Protein AF-A0A381VMN0-F1 (afdb_monomer_lite)

Organism: NCBI:txid408172

Structure (mmCIF, N/CA/C/O backbone):
data_AF-A0A381VMN0-F1
#
_entry.id   AF-A0A381VMN0-F1
#
loop_
_atom_site.group_PDB
_atom_site.id
_atom_site.type_symbol
_atom_site.label_atom_id
_atom_site.label_alt_id
_atom_site.label_comp_id
_atom_site.label_asym_id
_atom_site.label_entity_id
_atom_site.label_seq_id
_atom_site.pdbx_PDB_ins_code
_atom_site.Cartn_x
_atom_site.Cartn_y
_atom_site.Cartn_z
_atom_site.occupancy
_atom_site.B_iso_or_equiv
_atom_site.auth_seq_id
_atom_site.auth_comp_id
_atom_site.auth_asym_id
_atom_site.auth_atom_id
_atom_site.pdbx_PDB_model_num
ATOM 1 N N . MET A 1 1 ? 3.436 0.504 -13.970 1.00 59.72 1 MET A N 1
ATOM 2 C CA . MET A 1 1 ? 4.601 -0.407 -13.885 1.00 59.72 1 MET A CA 1
ATOM 3 C C . MET A 1 1 ? 4.673 -1.469 -14.997 1.00 59.72 1 MET A C 1
ATOM 5 O O . MET A 1 1 ? 5.763 -1.955 -15.253 1.00 59.72 1 MET A O 1
ATOM 9 N N . ILE A 1 2 ? 3.594 -1.807 -15.726 1.00 64.00 2 ILE A N 1
ATOM 10 C CA . ILE A 1 2 ? 3.586 -2.902 -16.734 1.00 64.00 2 ILE A CA 1
ATOM 11 C C . ILE A 1 2 ? 4.663 -2.756 -17.832 1.00 64.00 2 ILE A C 1
ATOM 13 O O . ILE A 1 2 ? 5.233 -3.753 -18.280 1.00 64.00 2 ILE A O 1
ATOM 17 N N . ASP A 1 3 ? 4.998 -1.528 -18.230 1.00 72.75 3 ASP A N 1
ATOM 18 C CA . ASP A 1 3 ? 6.002 -1.279 -19.271 1.00 72.75 3 ASP A CA 1
ATOM 19 C C . ASP A 1 3 ? 7.453 -1.296 -18.768 1.00 72.75 3 ASP A C 1
ATOM 21 O O . ASP A 1 3 ? 8.370 -1.319 -19.588 1.00 72.75 3 ASP A O 1
ATOM 25 N N . ALA A 1 4 ? 7.691 -1.398 -17.452 1.00 74.56 4 ALA A N 1
ATOM 26 C CA . ALA A 1 4 ? 9.040 -1.413 -16.881 1.00 74.56 4 ALA A CA 1
ATOM 27 C C . ALA A 1 4 ? 9.898 -2.512 -17.510 1.00 74.56 4 ALA A C 1
ATOM 29 O O . ALA A 1 4 ? 10.969 -2.236 -18.039 1.00 74.56 4 ALA A O 1
ATOM 30 N N . ARG A 1 5 ? 9.383 -3.748 -17.588 1.00 75.19 5 ARG A N 1
ATOM 31 C CA . ARG A 1 5 ? 10.091 -4.870 -18.234 1.00 75.19 5 ARG A CA 1
ATOM 32 C C . ARG A 1 5 ? 10.349 -4.662 -19.726 1.00 75.19 5 ARG A C 1
ATOM 34 O O . ARG A 1 5 ? 11.259 -5.287 -20.266 1.00 75.19 5 ARG A O 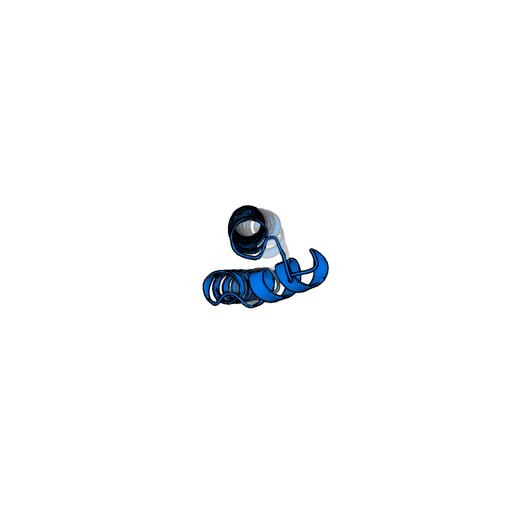1
ATOM 41 N N . ARG A 1 6 ? 9.533 -3.856 -20.412 1.00 78.12 6 ARG A N 1
ATOM 42 C CA . ARG A 1 6 ? 9.723 -3.557 -21.838 1.00 78.12 6 ARG A CA 1
ATOM 43 C C . ARG A 1 6 ? 10.827 -2.528 -22.032 1.00 78.12 6 ARG A C 1
ATOM 45 O O . ARG A 1 6 ? 11.636 -2.707 -22.934 1.00 78.12 6 ARG A O 1
ATOM 52 N N . GLU A 1 7 ? 10.881 -1.519 -21.171 1.00 75.81 7 GLU A N 1
ATOM 53 C CA . GLU A 1 7 ? 11.868 -0.437 -21.223 1.00 75.81 7 GLU A CA 1
ATOM 54 C C . GLU A 1 7 ? 13.287 -0.909 -20.893 1.00 75.81 7 GLU A C 1
ATOM 56 O O . GLU A 1 7 ? 14.226 -0.490 -21.558 1.00 75.81 7 GLU A O 1
ATOM 61 N N . VAL A 1 8 ? 13.461 -1.842 -19.945 1.00 76.56 8 VAL A N 1
ATOM 62 C CA . VAL A 1 8 ? 14.803 -2.387 -19.629 1.00 76.56 8 VAL A CA 1
ATOM 63 C C . VAL A 1 8 ? 15.264 -3.477 -20.603 1.00 76.56 8 VAL A C 1
ATOM 65 O O . VAL A 1 8 ? 16.377 -3.994 -20.484 1.00 76.56 8 VAL A O 1
ATOM 68 N N . LYS A 1 9 ? 14.424 -3.886 -21.563 1.00 81.00 9 LYS A N 1
ATOM 69 C CA . LYS A 1 9 ? 14.768 -4.978 -22.476 1.00 81.00 9 LYS A CA 1
ATOM 70 C C . LYS A 1 9 ? 15.774 -4.501 -23.524 1.00 81.00 9 LYS A C 1
ATOM 72 O O . LYS A 1 9 ? 15.407 -3.882 -24.517 1.00 81.00 9 LYS A O 1
ATOM 77 N N . ILE A 1 10 ? 17.030 -4.893 -23.349 1.00 80.25 10 ILE A N 1
ATOM 78 C CA . ILE A 1 10 ? 18.113 -4.596 -24.291 1.00 80.25 10 ILE A CA 1
ATOM 79 C C . ILE A 1 10 ? 17.900 -5.377 -25.598 1.00 80.25 10 ILE A C 1
ATOM 81 O O . ILE A 1 10 ? 17.762 -6.603 -25.598 1.00 80.25 10 ILE A O 1
ATOM 85 N N . LYS A 1 11 ? 17.877 -4.664 -26.729 1.00 81.62 11 LYS A N 1
ATOM 86 C CA . LYS A 1 11 ? 17.882 -5.236 -28.085 1.00 81.62 11 LYS A CA 1
ATOM 87 C C . LYS A 1 11 ? 18.805 -4.419 -28.990 1.00 81.62 11 LYS A C 1
ATOM 89 O O . LYS A 1 11 ? 18.826 -3.194 -28.908 1.00 81.62 11 LYS A O 1
ATOM 94 N N . GLY A 1 12 ? 19.517 -5.080 -29.902 1.00 84.50 12 GLY A N 1
ATOM 95 C CA . GLY A 1 12 ? 20.408 -4.402 -30.850 1.00 84.50 12 GLY A CA 1
ATOM 96 C C . GLY A 1 12 ? 21.727 -3.955 -30.210 1.00 84.50 12 GLY A C 1
ATOM 97 O O . GLY A 1 12 ? 22.352 -4.732 -29.495 1.00 84.50 12 GLY A O 1
ATOM 98 N N . ASN A 1 13 ? 22.172 -2.724 -30.494 1.00 84.94 13 ASN A N 1
ATOM 99 C CA . ASN A 1 13 ? 23.482 -2.221 -30.062 1.00 84.94 13 ASN A CA 1
ATOM 100 C C . ASN A 1 13 ? 23.549 -2.043 -28.533 1.00 84.94 13 ASN A C 1
ATOM 102 O O . ASN A 1 13 ? 22.837 -1.221 -27.956 1.00 84.94 13 ASN A O 1
ATOM 106 N N . ILE A 1 14 ? 24.433 -2.801 -27.891 1.00 85.75 14 ILE A N 1
ATOM 107 C CA . ILE A 1 14 ? 24.581 -2.851 -26.434 1.00 85.75 14 ILE A CA 1
ATOM 108 C C . ILE A 1 14 ? 25.076 -1.513 -25.870 1.00 85.75 14 ILE A C 1
ATOM 110 O O . ILE A 1 14 ? 24.505 -1.031 -24.901 1.00 85.75 14 ILE A O 1
ATOM 114 N N . GLU A 1 15 ? 26.065 -0.870 -26.489 1.00 88.06 15 GLU A N 1
ATOM 115 C CA . GLU A 1 15 ? 26.678 0.376 -25.996 1.00 88.06 15 GLU A CA 1
ATOM 116 C C . GLU A 1 15 ? 25.669 1.529 -25.930 1.00 88.06 15 GLU A C 1
ATOM 118 O O . GLU A 1 15 ? 25.619 2.281 -24.951 1.00 88.06 15 GLU A O 1
ATOM 123 N N . LYS A 1 16 ? 24.804 1.623 -26.947 1.00 84.50 16 LYS A N 1
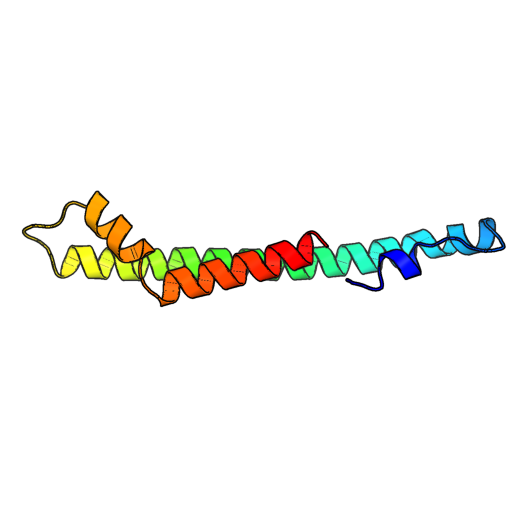ATOM 124 C CA . LYS A 1 16 ? 23.734 2.626 -26.993 1.00 84.50 16 LYS A CA 1
ATOM 125 C C . LYS A 1 16 ? 22.641 2.363 -25.953 1.00 84.50 16 LYS A C 1
ATOM 127 O O . LYS A 1 16 ? 22.093 3.300 -25.386 1.00 84.50 16 LYS A O 1
ATOM 132 N N . ASN A 1 17 ? 22.314 1.098 -25.695 1.00 84.56 17 ASN A N 1
ATOM 133 C CA . ASN A 1 17 ? 21.350 0.750 -24.649 1.00 84.56 17 ASN A CA 1
ATOM 134 C C . ASN A 1 17 ? 21.934 1.010 -23.250 1.00 84.56 17 ASN A C 1
ATOM 136 O O . ASN A 1 17 ? 21.249 1.560 -22.392 1.00 84.56 17 ASN A O 1
ATOM 140 N N . SER A 1 18 ? 23.213 0.689 -23.032 1.00 85.69 18 SER A N 1
ATOM 141 C CA . SER A 1 18 ? 23.899 0.897 -21.752 1.00 85.69 18 SER A CA 1
ATOM 142 C C . SER A 1 18 ? 23.949 2.366 -21.335 1.00 85.69 18 SER A C 1
ATOM 144 O O . SER A 1 18 ? 23.845 2.666 -20.151 1.00 85.69 18 SER A O 1
ATOM 146 N N . THR A 1 19 ? 24.046 3.291 -22.293 1.00 88.12 19 THR A N 1
ATOM 147 C CA . THR A 1 19 ? 24.010 4.737 -22.018 1.00 88.12 19 THR A CA 1
ATOM 148 C C . THR A 1 19 ? 22.631 5.238 -21.582 1.00 88.12 19 THR A C 1
ATOM 150 O O . THR A 1 19 ? 22.549 6.269 -20.923 1.00 88.12 19 THR A O 1
ATOM 153 N N . GLN A 1 20 ? 21.553 4.517 -21.903 1.00 86.88 20 GLN A N 1
ATOM 154 C CA . GLN A 1 20 ? 20.183 4.885 -21.525 1.00 86.88 20 GLN A CA 1
ATOM 155 C C . GLN A 1 20 ? 19.739 4.280 -20.186 1.00 86.88 20 GLN A C 1
ATOM 157 O O . GLN A 1 20 ? 18.813 4.798 -19.562 1.00 86.88 20 GLN A O 1
ATOM 162 N N . LEU A 1 21 ? 20.403 3.217 -19.713 1.00 86.50 21 LEU A N 1
ATOM 163 C CA . LEU A 1 21 ? 20.071 2.551 -18.448 1.00 86.50 21 LEU A CA 1
ATOM 164 C C . LEU A 1 21 ? 20.002 3.501 -17.238 1.00 86.50 21 LEU A C 1
ATOM 166 O O . LEU A 1 21 ? 19.031 3.381 -16.492 1.00 86.50 21 LEU A O 1
ATOM 170 N N . PRO A 1 22 ? 20.933 4.458 -17.033 1.00 90.88 22 PRO A N 1
ATOM 171 C CA . PRO A 1 22 ? 20.853 5.378 -15.897 1.00 90.88 22 PRO A CA 1
ATOM 172 C C . PRO A 1 22 ? 19.551 6.188 -15.867 1.00 90.88 22 PRO A C 1
ATOM 174 O O . PRO A 1 22 ? 18.912 6.272 -14.824 1.00 90.88 22 PRO A O 1
ATOM 177 N N . ALA A 1 23 ? 19.097 6.691 -17.020 1.00 89.12 23 ALA A N 1
ATOM 178 C CA . ALA A 1 23 ? 17.859 7.464 -17.115 1.00 89.12 23 ALA A CA 1
ATOM 179 C C . ALA A 1 23 ? 16.618 6.618 -16.775 1.00 89.12 23 ALA A C 1
ATOM 181 O O . ALA A 1 23 ? 15.713 7.078 -16.079 1.00 89.12 23 ALA A O 1
ATOM 182 N N . TYR A 1 24 ? 16.582 5.356 -17.221 1.00 88.44 24 TYR A N 1
ATOM 183 C CA . TYR A 1 24 ? 15.506 4.433 -16.849 1.00 88.44 24 TYR A CA 1
ATOM 184 C C . TYR A 1 24 ? 15.526 4.097 -15.354 1.00 88.44 24 TYR A C 1
ATOM 186 O O . TYR A 1 24 ? 14.464 3.998 -14.740 1.00 88.44 24 TYR A O 1
ATOM 194 N N . VAL A 1 25 ? 16.712 3.942 -14.759 1.00 90.06 25 VAL A N 1
ATOM 195 C CA . VAL A 1 25 ? 16.860 3.702 -13.317 1.00 90.06 25 VAL A CA 1
ATOM 196 C C . VAL A 1 25 ? 16.362 4.902 -12.515 1.00 90.06 25 VAL A C 1
ATOM 198 O O . VAL A 1 25 ? 15.571 4.705 -11.598 1.00 90.06 25 VAL A O 1
ATOM 201 N N . GLU A 1 26 ? 16.747 6.127 -12.878 1.00 92.25 26 GLU A N 1
ATOM 202 C CA . GLU A 1 26 ? 16.272 7.350 -12.215 1.00 92.25 26 GLU A CA 1
ATOM 203 C C . GLU A 1 26 ? 14.747 7.480 -12.281 1.00 92.25 26 GLU A C 1
ATOM 205 O O . GLU A 1 26 ? 14.098 7.702 -11.256 1.00 92.25 26 GLU A O 1
ATOM 210 N N . LEU A 1 27 ? 14.155 7.258 -13.459 1.00 90.25 27 LEU A N 1
ATOM 211 C CA . LEU A 1 27 ? 12.703 7.297 -13.640 1.00 90.25 27 LEU A CA 1
ATOM 212 C C . LEU A 1 27 ? 11.987 6.268 -12.753 1.00 90.25 27 LEU A C 1
ATOM 214 O O . LEU A 1 27 ? 10.991 6.587 -12.101 1.00 90.25 27 LEU A O 1
ATOM 218 N N . ARG A 1 28 ? 12.479 5.023 -12.724 1.00 89.50 28 ARG A N 1
ATOM 219 C CA . ARG A 1 28 ? 11.866 3.945 -11.933 1.00 89.50 28 ARG A CA 1
ATOM 220 C C . ARG A 1 28 ? 12.073 4.142 -10.439 1.00 89.50 28 ARG A C 1
ATOM 222 O O . ARG A 1 28 ? 11.162 3.853 -9.668 1.00 89.50 28 ARG A O 1
ATOM 229 N N . PHE A 1 29 ? 13.221 4.677 -10.039 1.00 91.69 29 PHE A N 1
ATOM 230 C CA . PHE A 1 29 ? 13.477 5.053 -8.657 1.00 91.69 29 PHE A CA 1
ATOM 231 C C . PHE A 1 29 ? 12.517 6.157 -8.200 1.00 91.69 29 PHE A C 1
ATOM 233 O O . PHE A 1 29 ? 11.895 6.008 -7.154 1.00 91.69 29 PHE A O 1
ATOM 240 N N . GLY A 1 30 ? 12.305 7.200 -9.010 1.00 93.75 30 GLY A N 1
ATOM 241 C CA . GLY A 1 30 ? 11.330 8.254 -8.710 1.00 93.75 30 GLY A CA 1
ATOM 242 C C . GLY A 1 30 ? 9.912 7.709 -8.518 1.00 93.75 30 GLY A C 1
ATOM 243 O O . GLY A 1 30 ? 9.277 7.977 -7.502 1.00 93.75 30 GLY A O 1
ATOM 244 N N . GLN A 1 31 ? 9.450 6.850 -9.430 1.00 91.94 31 GLN A N 1
ATOM 245 C CA . GLN A 1 31 ? 8.134 6.206 -9.315 1.00 91.94 31 GLN A CA 1
ATOM 246 C C . GLN A 1 31 ? 8.006 5.324 -8.067 1.00 91.94 31 GLN A C 1
ATOM 248 O O . GLN A 1 31 ? 6.947 5.288 -7.441 1.00 91.94 31 GLN A O 1
ATOM 253 N N . LEU A 1 32 ? 9.070 4.605 -7.698 1.00 93.62 32 LEU A N 1
ATOM 254 C CA . LEU A 1 32 ? 9.090 3.818 -6.468 1.00 93.62 32 LEU A CA 1
ATOM 255 C C . LEU A 1 32 ? 8.953 4.726 -5.239 1.00 93.62 32 LEU A C 1
ATOM 257 O O . LEU A 1 32 ? 8.117 4.448 -4.383 1.00 93.62 32 LEU A O 1
ATOM 261 N N . GLN A 1 33 ? 9.710 5.825 -5.188 1.00 95.81 33 GLN A N 1
ATOM 262 C CA . GLN A 1 33 ? 9.642 6.795 -4.092 1.00 95.81 33 GLN A CA 1
ATOM 263 C C . GLN A 1 33 ? 8.246 7.423 -3.962 1.00 95.81 33 GLN A C 1
ATOM 265 O O . GLN A 1 33 ? 7.729 7.561 -2.854 1.00 95.81 33 GLN A O 1
ATOM 270 N N . GLU A 1 34 ? 7.593 7.750 -5.078 1.00 95.19 34 GLU A N 1
ATOM 271 C CA . GLU A 1 34 ? 6.217 8.262 -5.073 1.00 95.19 34 GLU A CA 1
ATOM 272 C C . GLU A 1 34 ? 5.228 7.250 -4.473 1.00 95.19 34 GLU A C 1
ATOM 274 O O . GLU A 1 34 ? 4.408 7.606 -3.623 1.00 95.19 34 GLU A O 1
ATOM 279 N N . ILE A 1 35 ? 5.321 5.974 -4.864 1.00 95.00 35 ILE A N 1
ATOM 280 C CA . ILE A 1 35 ? 4.456 4.915 -4.324 1.00 95.00 35 ILE A CA 1
ATOM 281 C C . ILE A 1 35 ? 4.732 4.686 -2.831 1.00 95.00 35 ILE A C 1
ATOM 283 O O . ILE A 1 35 ? 3.794 4.496 -2.055 1.00 95.00 35 ILE A O 1
ATOM 287 N N . GLU A 1 36 ? 5.996 4.727 -2.407 1.00 95.31 36 GLU A N 1
ATOM 288 C CA . GLU A 1 36 ? 6.373 4.616 -0.995 1.00 95.31 36 GLU A CA 1
ATOM 289 C C . GLU A 1 36 ? 5.807 5.770 -0.160 1.00 95.31 36 GLU A C 1
ATOM 291 O O . GLU A 1 36 ? 5.256 5.531 0.917 1.00 95.31 36 GLU A O 1
ATOM 296 N N . ALA A 1 37 ? 5.841 6.999 -0.679 1.00 97.06 37 ALA A N 1
ATOM 297 C CA . ALA A 1 37 ? 5.234 8.152 -0.021 1.00 97.06 37 ALA A CA 1
ATOM 298 C C . ALA A 1 37 ? 3.712 7.988 0.144 1.00 97.06 37 ALA A C 1
ATOM 300 O O . ALA A 1 37 ? 3.161 8.284 1.209 1.00 97.06 37 ALA A O 1
ATOM 301 N N . ILE A 1 38 ? 3.027 7.463 -0.880 1.00 96.19 38 ILE A N 1
ATOM 302 C CA . ILE A 1 38 ? 1.588 7.164 -0.813 1.00 96.19 38 ILE A CA 1
ATOM 303 C C . ILE A 1 38 ? 1.305 6.083 0.237 1.00 96.19 38 ILE A C 1
ATOM 305 O O . ILE A 1 38 ? 0.391 6.242 1.050 1.00 96.19 38 ILE A O 1
ATOM 309 N N . LEU A 1 39 ? 2.086 4.999 0.258 1.00 96.50 39 LEU A N 1
ATOM 310 C CA . LEU A 1 39 ? 1.938 3.930 1.250 1.00 96.50 39 LEU A CA 1
ATOM 311 C C . LEU A 1 39 ? 2.124 4.445 2.676 1.00 96.50 39 LEU A C 1
ATOM 313 O O . LEU A 1 39 ? 1.332 4.099 3.554 1.00 96.50 39 LEU A O 1
ATOM 317 N N . GLU A 1 40 ? 3.127 5.288 2.922 1.00 96.94 40 GLU A N 1
ATOM 318 C CA . GLU A 1 40 ? 3.339 5.856 4.254 1.00 96.94 40 GLU A CA 1
ATOM 319 C C . GLU A 1 40 ? 2.170 6.756 4.666 1.00 96.94 40 GLU A C 1
ATOM 321 O O . GLU A 1 40 ? 1.661 6.642 5.784 1.00 96.94 40 GLU A O 1
ATOM 326 N N . HIS A 1 41 ? 1.659 7.586 3.753 1.00 97.19 41 HIS A N 1
ATOM 327 C CA . HIS A 1 41 ? 0.477 8.405 4.014 1.00 97.19 41 HIS A CA 1
ATOM 328 C C . HIS A 1 41 ? -0.754 7.555 4.384 1.00 97.19 41 HIS A C 1
ATOM 330 O O . HIS A 1 41 ? -1.475 7.866 5.342 1.00 97.19 41 HIS A O 1
ATOM 336 N N . LEU A 1 42 ? -0.987 6.448 3.672 1.00 96.38 42 LEU A N 1
ATOM 337 C CA . LEU A 1 42 ? -2.071 5.518 3.993 1.00 96.38 42 LEU A CA 1
ATOM 338 C C . LEU A 1 42 ? -1.861 4.838 5.354 1.00 96.38 42 LEU A C 1
ATOM 340 O O . LEU A 1 42 ? -2.804 4.762 6.139 1.00 96.38 42 LEU A O 1
ATOM 344 N N . ASN A 1 43 ? -0.635 4.430 5.691 1.00 96.31 43 ASN A N 1
ATOM 345 C CA . ASN A 1 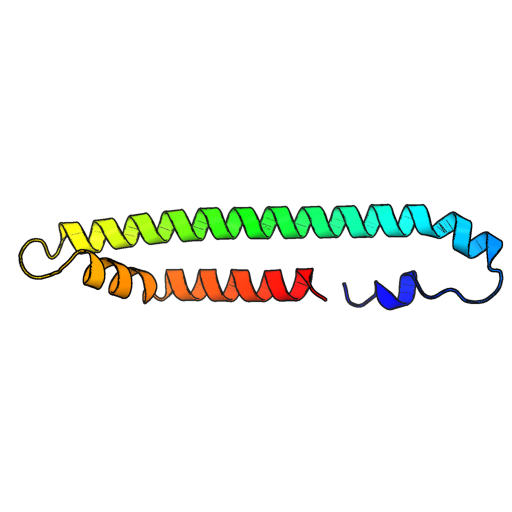43 ? -0.315 3.852 7.001 1.00 96.31 43 ASN A CA 1
ATOM 346 C C . ASN A 1 43 ? -0.513 4.852 8.152 1.00 96.31 43 ASN A C 1
ATOM 348 O O . ASN A 1 43 ? -1.031 4.498 9.215 1.00 96.31 43 ASN A O 1
ATOM 352 N N . ILE A 1 44 ? -0.139 6.120 7.963 1.00 97.38 44 ILE A N 1
ATOM 353 C CA . ILE A 1 44 ? -0.440 7.198 8.918 1.00 97.38 44 ILE A CA 1
ATOM 354 C C . ILE A 1 44 ? -1.959 7.340 9.095 1.00 97.38 44 ILE A C 1
ATOM 356 O O . ILE A 1 44 ? -2.446 7.413 10.227 1.00 97.38 44 ILE A O 1
ATOM 360 N N . THR A 1 45 ? -2.711 7.324 7.994 1.00 95.50 45 THR A N 1
ATOM 361 C CA . THR A 1 45 ? -4.177 7.442 8.001 1.00 95.50 45 THR A CA 1
ATOM 362 C C . THR A 1 45 ? -4.834 6.272 8.733 1.00 95.50 45 THR A C 1
ATOM 364 O O . THR A 1 45 ? -5.697 6.489 9.586 1.00 95.50 45 THR A O 1
ATOM 367 N N . LEU A 1 46 ? -4.371 5.046 8.477 1.00 95.69 46 LEU A N 1
ATOM 368 C CA . LEU A 1 46 ? -4.818 3.830 9.152 1.00 95.69 46 LEU A CA 1
ATOM 369 C C . LEU A 1 46 ? -4.585 3.919 10.667 1.00 95.69 46 LEU A C 1
ATOM 371 O O . LEU A 1 46 ? -5.518 3.738 11.449 1.00 95.69 46 LEU A O 1
ATOM 375 N N . ARG A 1 47 ? -3.365 4.285 11.093 1.00 95.12 47 ARG A N 1
ATOM 376 C CA . ARG A 1 47 ? -3.026 4.470 12.518 1.00 95.12 47 ARG A CA 1
ATOM 377 C C . ARG A 1 47 ? -3.921 5.518 13.185 1.00 95.12 47 ARG A C 1
ATOM 379 O O . ARG A 1 47 ? -4.383 5.304 14.308 1.00 95.12 47 ARG A O 1
ATOM 386 N N . LYS A 1 48 ? -4.200 6.628 12.492 1.00 95.25 48 LYS A N 1
ATOM 387 C CA . LYS A 1 48 ? -5.084 7.695 12.982 1.00 95.25 48 LYS A CA 1
ATOM 388 C C . LYS A 1 48 ? -6.518 7.197 13.173 1.00 95.25 48 LYS A C 1
ATOM 390 O O . LYS A 1 48 ? -7.069 7.394 14.256 1.00 95.25 48 LYS A O 1
ATOM 395 N N . LYS A 1 49 ? -7.104 6.533 12.170 1.00 94.50 49 LYS A N 1
ATOM 396 C CA . LYS A 1 49 ? -8.466 5.981 12.263 1.00 94.50 49 LYS A CA 1
ATOM 397 C C . LYS A 1 49 ? -8.571 4.930 13.363 1.00 94.50 49 LYS A C 1
ATOM 399 O O . LYS A 1 49 ? -9.466 5.019 14.197 1.00 94.50 49 LYS A O 1
ATOM 404 N N . ARG A 1 50 ? -7.605 4.012 13.453 1.00 93.44 50 ARG A N 1
ATOM 405 C CA . ARG A 1 50 ? -7.576 2.995 14.514 1.00 93.44 50 ARG A CA 1
ATOM 406 C C . ARG A 1 50 ? -7.594 3.608 15.912 1.00 93.44 50 ARG A C 1
ATOM 408 O O . ARG A 1 50 ? -8.354 3.168 16.765 1.00 93.44 50 ARG A O 1
ATOM 415 N N . SER A 1 51 ? -6.823 4.675 16.137 1.00 92.44 51 SER A N 1
ATOM 416 C CA . SER A 1 51 ? -6.846 5.396 17.416 1.00 92.44 51 SER A CA 1
ATOM 417 C C . SER A 1 51 ? -8.198 6.065 17.703 1.00 92.44 51 SER A C 1
ATOM 419 O O . SER A 1 51 ? -8.635 6.068 18.853 1.00 92.44 51 SER A O 1
ATOM 421 N N . GLN A 1 52 ? -8.872 6.607 16.682 1.00 92.69 52 GLN A N 1
ATOM 422 C CA . GLN A 1 52 ? -10.201 7.214 16.827 1.00 92.69 52 GLN A CA 1
ATOM 423 C C . GLN A 1 52 ? -11.259 6.176 17.217 1.00 92.69 52 GLN A C 1
ATOM 425 O O . GLN A 1 52 ? -11.989 6.391 18.185 1.00 92.69 52 GLN A O 1
ATOM 430 N N . TYR A 1 53 ? -11.305 5.038 16.521 1.00 91.88 53 TYR A N 1
ATOM 431 C CA . TYR A 1 53 ? -12.238 3.957 16.839 1.00 91.88 53 TYR A CA 1
ATOM 432 C C . TYR A 1 53 ? -11.949 3.332 18.203 1.00 91.88 53 TYR A C 1
ATOM 434 O O . TYR A 1 53 ? -12.873 3.154 18.992 1.00 91.88 53 TYR A O 1
ATOM 442 N N . LEU A 1 54 ? -10.679 3.095 18.544 1.00 89.81 54 LEU A N 1
ATOM 443 C CA . LEU A 1 54 ? -10.310 2.573 19.860 1.00 89.81 54 LEU A CA 1
ATOM 444 C C . LEU A 1 54 ? -10.811 3.482 20.995 1.00 89.81 54 LEU A C 1
ATOM 446 O O . LEU A 1 54 ? -11.407 2.990 21.950 1.00 89.81 54 LEU A O 1
ATOM 450 N N . ARG A 1 55 ? -10.627 4.807 20.881 1.00 89.19 55 ARG A N 1
ATOM 451 C CA . ARG A 1 55 ? -11.164 5.771 21.863 1.00 89.19 55 ARG A CA 1
ATOM 452 C C . ARG A 1 55 ? -12.685 5.702 21.942 1.00 89.19 55 ARG A C 1
ATOM 454 O O . ARG A 1 55 ? -13.220 5.587 23.038 1.00 89.19 55 ARG A O 1
ATOM 461 N N . LYS A 1 56 ? -13.370 5.671 20.793 1.00 89.44 56 LYS A N 1
ATOM 462 C CA . LYS A 1 56 ? -14.832 5.533 20.721 1.00 89.44 56 LYS A CA 1
ATOM 463 C C . LYS A 1 56 ? -15.324 4.270 21.439 1.00 89.44 56 LYS A C 1
ATOM 465 O O . LYS A 1 56 ? -16.329 4.330 22.144 1.00 89.44 56 LYS A O 1
ATOM 470 N N . TYR A 1 57 ? -14.639 3.138 21.283 1.00 86.50 57 TYR A N 1
ATOM 471 C CA . TYR A 1 57 ? -15.009 1.890 21.954 1.00 86.50 57 TYR A CA 1
ATOM 472 C C . TYR A 1 57 ? -14.741 1.925 23.461 1.00 86.50 57 TYR A C 1
ATOM 474 O O . TYR A 1 57 ? -15.584 1.479 24.237 1.00 86.50 57 TYR A O 1
ATOM 482 N N . LEU A 1 58 ? -13.619 2.501 23.892 1.00 84.88 58 LEU A N 1
ATOM 483 C CA . LEU A 1 58 ? -13.308 2.646 25.316 1.00 84.88 58 LEU A CA 1
ATOM 484 C C . LEU A 1 58 ? -14.285 3.599 26.023 1.00 84.88 58 LEU A C 1
ATOM 486 O O . LEU A 1 58 ? -14.786 3.277 27.096 1.00 84.88 58 LEU A O 1
ATOM 490 N N . GLU A 1 59 ? -14.613 4.736 25.406 1.00 84.81 59 GLU A N 1
ATOM 491 C CA . GLU A 1 59 ? -15.498 5.751 25.991 1.00 84.81 59 GLU A CA 1
ATOM 492 C C . GLU A 1 59 ? -16.953 5.267 26.123 1.00 84.81 59 GLU A C 1
ATOM 494 O O . GLU A 1 59 ? -17.605 5.538 27.135 1.00 84.81 59 GLU A O 1
ATOM 499 N N . ASN A 1 60 ? -17.460 4.512 25.141 1.00 78.56 60 ASN A N 1
ATOM 500 C CA . ASN A 1 60 ? -18.862 4.078 25.117 1.00 78.56 60 ASN A CA 1
ATOM 501 C C . ASN A 1 60 ? -19.141 2.792 25.917 1.00 78.56 60 ASN A C 1
ATOM 503 O O . ASN A 1 60 ? -20.271 2.594 26.360 1.00 78.56 60 ASN A O 1
ATOM 507 N N . TYR A 1 61 ? -18.144 1.927 26.140 1.00 69.75 61 TYR A N 1
ATOM 508 C CA . TYR A 1 61 ? -18.343 0.597 26.748 1.00 69.75 61 TYR A CA 1
ATOM 509 C C . TYR A 1 61 ? -17.683 0.425 28.127 1.00 69.75 61 TYR A C 1
ATOM 511 O O . TYR A 1 61 ? -17.409 -0.702 28.553 1.00 69.75 61 TYR A O 1
ATOM 519 N N . ASN A 1 62 ? -17.498 1.540 28.843 1.00 61.19 62 ASN A N 1
ATOM 520 C CA . ASN A 1 62 ? -16.770 1.737 30.110 1.00 61.19 62 ASN A CA 1
ATOM 521 C C . ASN A 1 62 ? -17.041 0.757 31.284 1.00 61.19 62 ASN A C 1
ATOM 523 O O . ASN A 1 62 ? -16.459 0.926 32.353 1.00 61.19 62 ASN A O 1
ATOM 527 N N . LYS A 1 63 ? -17.909 -0.255 31.153 1.00 60.00 63 LYS A N 1
ATOM 528 C CA . LYS A 1 63 ? -18.191 -1.236 32.221 1.00 60.00 63 LYS A CA 1
ATOM 529 C C . LYS A 1 63 ? -18.059 -2.713 31.841 1.00 60.00 63 LYS A C 1
ATOM 531 O O . LYS A 1 63 ? -18.135 -3.541 32.742 1.00 60.00 63 LYS A O 1
ATOM 536 N N . VAL A 1 64 ? -17.869 -3.067 30.567 1.00 64.19 64 VAL A N 1
ATOM 537 C CA . VAL A 1 64 ? -17.867 -4.489 30.145 1.00 64.19 64 VAL A CA 1
ATOM 538 C C . VAL A 1 64 ? -16.713 -4.837 29.204 1.00 64.19 64 VAL A C 1
ATOM 540 O O . VAL A 1 64 ? -16.297 -5.991 29.157 1.00 64.19 64 VAL A O 1
ATOM 543 N N . LEU A 1 65 ? -16.166 -3.864 28.472 1.00 71.81 65 LEU A N 1
ATOM 544 C CA . LEU A 1 65 ? -15.216 -4.149 27.402 1.00 71.81 65 LEU A CA 1
ATOM 545 C C . LEU A 1 65 ? -13.762 -4.039 27.877 1.00 71.81 65 LEU A C 1
ATOM 547 O O . LEU A 1 65 ? -13.326 -2.991 28.349 1.00 71.81 65 LEU A O 1
ATOM 551 N N . SER A 1 66 ? -12.997 -5.120 27.716 1.00 79.81 66 SER A N 1
ATOM 552 C CA . SER A 1 66 ? -11.543 -5.100 27.892 1.00 79.81 66 SER A CA 1
ATOM 553 C C . SER A 1 66 ? -10.882 -4.305 26.763 1.00 79.81 66 SER A C 1
ATOM 555 O O . SER A 1 66 ? -11.336 -4.359 25.619 1.00 79.81 66 SER A O 1
ATOM 557 N N . SER A 1 67 ? -9.755 -3.638 27.038 1.00 78.69 67 SER A N 1
ATOM 558 C CA . SER A 1 67 ? -8.968 -2.929 26.015 1.00 78.69 67 SER A CA 1
ATOM 559 C C . SER A 1 67 ? -8.623 -3.812 24.810 1.00 78.69 67 SER A C 1
ATOM 561 O O . SER A 1 67 ? -8.585 -3.327 23.684 1.00 78.69 67 SER A O 1
ATOM 563 N N . ARG A 1 68 ? -8.426 -5.120 25.032 1.00 83.69 68 ARG A N 1
ATOM 564 C CA . ARG A 1 68 ? -8.136 -6.094 23.968 1.00 83.69 68 ARG A CA 1
ATOM 565 C C . ARG A 1 68 ? -9.335 -6.347 23.054 1.00 83.69 68 ARG A C 1
ATOM 567 O O . ARG A 1 68 ? -9.156 -6.570 21.861 1.00 83.69 68 ARG A O 1
ATOM 574 N N . ASP A 1 69 ? -10.541 -6.338 23.609 1.00 84.94 69 ASP A N 1
ATOM 575 C CA . ASP A 1 69 ? -11.759 -6.521 22.824 1.00 84.94 69 ASP A CA 1
ATOM 576 C C . ASP A 1 69 ? -12.078 -5.240 22.050 1.00 84.94 69 ASP A C 1
ATOM 578 O O . ASP A 1 69 ? -12.395 -5.310 20.867 1.00 84.94 69 ASP A O 1
ATOM 582 N N . ALA A 1 70 ? -11.883 -4.070 22.668 1.00 85.50 70 ALA A N 1
ATOM 583 C CA . ALA A 1 70 ? -12.003 -2.773 21.999 1.00 85.50 70 ALA A CA 1
ATOM 584 C C . ALA A 1 70 ? -11.076 -2.649 20.777 1.00 85.50 70 ALA A C 1
ATOM 586 O O . ALA A 1 70 ? -11.494 -2.129 19.746 1.00 85.50 70 ALA A O 1
ATOM 587 N N . GLU A 1 71 ? -9.843 -3.156 20.870 1.00 85.75 71 GLU A N 1
ATOM 588 C CA . GLU A 1 71 ? -8.901 -3.168 19.746 1.00 85.75 71 GLU A CA 1
ATOM 589 C C . GLU A 1 71 ? -9.380 -4.077 18.606 1.00 85.75 71 GLU A C 1
ATOM 591 O O . GLU A 1 71 ? -9.379 -3.653 17.454 1.00 85.75 71 GLU A O 1
ATOM 596 N N . LYS A 1 72 ? -9.900 -5.272 18.916 1.00 87.81 72 LYS A N 1
ATOM 597 C CA . LYS A 1 72 ? -10.479 -6.169 17.900 1.00 87.81 72 LYS A CA 1
ATOM 598 C C . LYS A 1 72 ? -11.697 -5.571 17.199 1.00 87.81 72 LYS A C 1
ATOM 600 O O . LYS A 1 72 ? -11.828 -5.733 15.991 1.00 87.81 72 LYS A O 1
ATOM 605 N N . TYR A 1 73 ? -12.590 -4.917 17.943 1.00 87.88 73 TYR A N 1
ATOM 606 C CA . TYR A 1 73 ? -13.758 -4.263 17.348 1.00 87.88 73 TYR A CA 1
ATOM 607 C C . TYR A 1 73 ? -13.351 -3.079 16.478 1.00 87.88 73 TYR A C 1
ATOM 609 O O . TYR A 1 73 ? -13.884 -2.934 15.385 1.00 87.88 73 TYR A O 1
ATOM 617 N N . ALA A 1 74 ? -12.370 -2.284 16.919 1.00 89.00 74 ALA A N 1
ATOM 618 C CA . ALA A 1 74 ? -11.815 -1.212 16.105 1.00 89.00 74 ALA A CA 1
ATOM 619 C C . ALA A 1 74 ? -11.212 -1.756 14.801 1.00 89.00 74 ALA A C 1
ATOM 621 O O . ALA A 1 74 ? -11.540 -1.248 13.737 1.00 89.00 74 ALA A O 1
ATOM 622 N N . ASP A 1 75 ? -10.391 -2.809 14.864 1.00 89.12 75 ASP A N 1
ATOM 623 C CA . ASP A 1 75 ? -9.761 -3.414 13.681 1.00 89.12 75 ASP A CA 1
ATOM 624 C C . ASP A 1 75 ? -10.773 -4.024 12.692 1.00 89.12 75 ASP A C 1
ATOM 626 O O . ASP A 1 75 ? -10.472 -4.139 11.505 1.00 89.12 75 ASP A O 1
ATOM 630 N N . GLY A 1 76 ? -11.966 -4.396 13.165 1.00 90.62 76 GLY A N 1
ATOM 631 C CA . GLY A 1 76 ? -13.057 -4.928 12.345 1.00 90.62 76 GLY A CA 1
ATOM 632 C C . GLY A 1 76 ? -13.951 -3.875 11.684 1.00 90.62 76 GLY A C 1
ATOM 633 O O 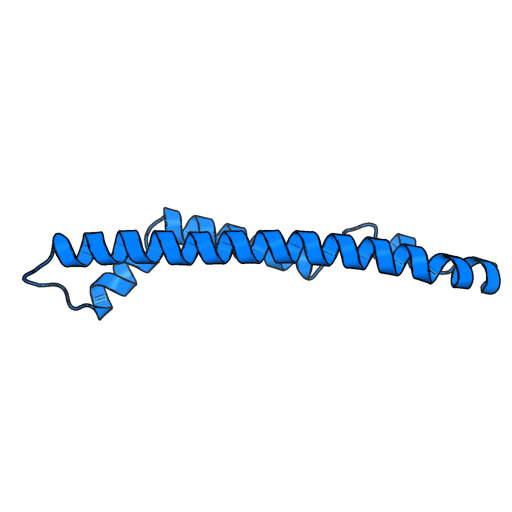. GLY A 1 76 ? -14.884 -4.248 10.981 1.00 90.62 76 GLY A O 1
ATOM 634 N N . GLU A 1 77 ? -13.708 -2.583 11.908 1.00 93.69 77 GLU A N 1
ATOM 635 C CA . GLU A 1 77 ? -14.485 -1.504 11.291 1.00 93.69 77 GLU A CA 1
ATOM 636 C C . GLU A 1 77 ? -14.290 -1.470 9.772 1.00 93.69 77 GLU A C 1
ATOM 638 O O . GLU A 1 77 ? -13.154 -1.481 9.286 1.00 93.69 77 GLU A O 1
ATOM 643 N N . ASP A 1 78 ? -15.387 -1.323 9.024 1.00 93.50 78 ASP A N 1
ATOM 644 C CA . ASP A 1 78 ? -15.381 -1.302 7.554 1.00 93.50 78 ASP A CA 1
ATOM 645 C C . ASP A 1 78 ? -14.388 -0.270 6.997 1.00 93.50 78 ASP A C 1
ATOM 647 O O . ASP A 1 78 ? -13.673 -0.526 6.030 1.00 93.50 78 ASP A O 1
ATOM 651 N N . GLU A 1 79 ? -14.282 0.897 7.641 1.00 92.06 79 GLU A N 1
ATOM 652 C CA . 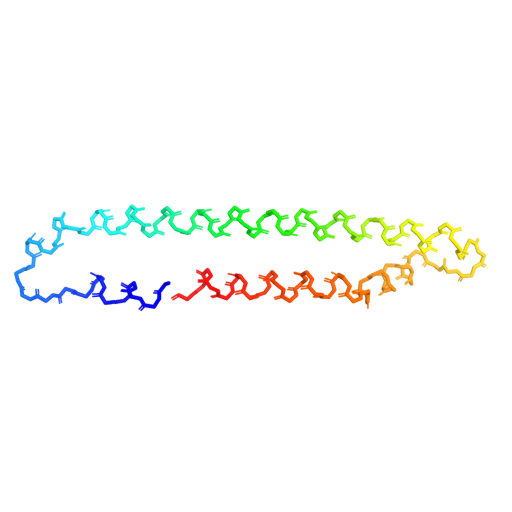GLU A 1 79 ? -13.337 1.935 7.230 1.00 92.06 79 GLU A CA 1
ATOM 653 C C . GLU A 1 79 ? -11.867 1.553 7.453 1.00 92.06 79 GLU A C 1
ATOM 655 O O . GLU A 1 79 ? -11.003 2.016 6.706 1.00 92.06 79 GLU A O 1
ATOM 660 N N . ILE A 1 80 ? -11.560 0.760 8.483 1.00 94.31 80 ILE A N 1
ATOM 661 C CA . ILE A 1 80 ? -10.198 0.279 8.748 1.00 94.31 80 ILE A CA 1
ATOM 662 C C . ILE A 1 80 ? -9.845 -0.814 7.746 1.00 94.31 80 ILE A C 1
ATOM 664 O O . ILE A 1 80 ? -8.774 -0.751 7.135 1.00 94.31 80 ILE A O 1
ATOM 668 N N . VAL A 1 81 ? -10.762 -1.758 7.525 1.00 94.38 81 VAL A N 1
ATOM 669 C CA . VAL A 1 81 ? -10.601 -2.830 6.538 1.00 94.38 81 VAL A CA 1
ATOM 670 C C . VAL A 1 81 ? -10.404 -2.243 5.141 1.00 94.38 81 VAL A C 1
ATOM 672 O O . VAL A 1 81 ? -9.426 -2.583 4.481 1.00 94.38 81 VAL A O 1
ATOM 675 N N . ALA A 1 82 ? -11.231 -1.278 4.727 1.00 95.19 82 ALA A N 1
ATOM 676 C CA . ALA A 1 82 ? -11.122 -0.629 3.420 1.00 95.19 82 ALA A CA 1
ATOM 677 C C . ALA A 1 82 ? -9.772 0.084 3.215 1.00 95.19 82 ALA A C 1
ATOM 679 O O . ALA A 1 82 ? -9.173 0.005 2.140 1.00 95.19 82 ALA A O 1
ATOM 680 N N . VAL A 1 83 ? -9.252 0.766 4.244 1.00 95.06 83 VAL A N 1
ATOM 681 C CA . VAL A 1 83 ? -7.914 1.377 4.170 1.00 95.06 83 VAL A CA 1
ATOM 682 C C . VAL A 1 83 ? -6.827 0.300 4.111 1.00 95.06 83 VAL A C 1
ATOM 684 O O . VAL A 1 83 ? -5.869 0.454 3.355 1.00 95.06 83 VAL A O 1
ATOM 687 N N . GLY A 1 84 ? -6.973 -0.799 4.853 1.00 94.81 84 GLY A N 1
ATOM 688 C CA . GLY A 1 84 ? -6.061 -1.944 4.791 1.00 94.81 84 GLY A CA 1
ATOM 689 C C . GLY A 1 84 ? -6.026 -2.607 3.410 1.00 94.81 84 GLY A C 1
ATOM 690 O O . GLY A 1 84 ? -4.950 -2.884 2.878 1.00 94.81 84 GLY A O 1
ATOM 691 N N . GLU A 1 85 ? -7.185 -2.801 2.784 1.00 95.94 85 GLU A N 1
ATOM 692 C CA . GLU A 1 85 ? -7.294 -3.304 1.414 1.00 95.94 85 GLU A CA 1
ATOM 693 C C . GLU A 1 85 ? -6.630 -2.360 0.410 1.00 95.94 85 GLU A C 1
ATOM 695 O O . GLU A 1 85 ? -5.875 -2.814 -0.452 1.00 95.94 85 GLU A O 1
ATOM 700 N N . LEU A 1 86 ? -6.842 -1.048 0.549 1.00 95.88 86 LEU A N 1
ATOM 701 C CA . LEU A 1 86 ? -6.195 -0.048 -0.296 1.00 95.88 86 LEU A CA 1
ATOM 702 C C . LEU A 1 86 ? -4.667 -0.073 -0.139 1.00 95.88 86 LEU A C 1
ATOM 704 O O . LEU A 1 86 ? -3.949 -0.064 -1.139 1.00 95.88 86 LEU A O 1
ATOM 708 N N . ILE A 1 87 ? -4.158 -0.165 1.094 1.00 96.62 87 ILE A N 1
ATOM 709 C CA . ILE A 1 87 ? -2.719 -0.319 1.366 1.00 96.62 87 ILE A CA 1
ATOM 710 C C . ILE A 1 87 ? -2.174 -1.562 0.657 1.00 96.62 87 ILE A C 1
ATOM 712 O O . ILE A 1 87 ? -1.144 -1.479 -0.012 1.00 96.62 87 ILE A O 1
ATOM 716 N N . ASN A 1 88 ? -2.872 -2.6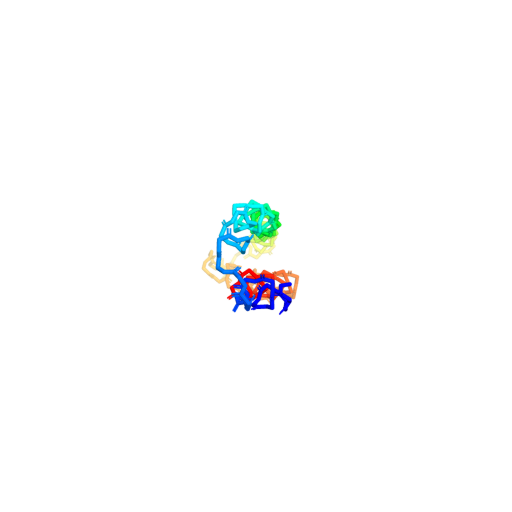95 0.750 1.00 95.44 88 ASN A N 1
ATOM 717 C CA . ASN A 1 88 ? -2.458 -3.936 0.095 1.00 95.44 88 ASN A CA 1
ATOM 718 C C . ASN A 1 88 ? -2.435 -3.812 -1.434 1.00 95.44 88 ASN A C 1
ATOM 720 O O . ASN A 1 88 ? -1.494 -4.288 -2.071 1.00 95.44 88 ASN A O 1
ATOM 724 N N . GLN A 1 89 ? -3.421 -3.142 -2.032 1.00 94.75 89 GLN A N 1
ATOM 725 C CA . GLN A 1 89 ? -3.453 -2.897 -3.477 1.00 94.75 89 GLN A CA 1
ATOM 726 C C . GLN A 1 89 ? -2.277 -2.025 -3.930 1.00 94.75 89 GLN A C 1
ATOM 728 O O . GLN A 1 89 ? -1.602 -2.354 -4.905 1.00 94.75 89 GLN A O 1
ATOM 733 N N . VAL A 1 90 ? -1.974 -0.948 -3.203 1.00 93.56 90 VAL A N 1
ATOM 734 C CA . VAL A 1 90 ? -0.830 -0.081 -3.528 1.00 93.56 90 VAL A CA 1
ATOM 735 C C . VAL A 1 90 ? 0.497 -0.821 -3.309 1.00 93.56 90 VAL A C 1
ATOM 737 O O . VAL A 1 90 ? 1.412 -0.709 -4.126 1.00 93.56 90 VAL A O 1
ATOM 740 N N . ALA A 1 91 ? 0.601 -1.643 -2.262 1.00 93.00 91 ALA A N 1
ATOM 741 C CA . ALA A 1 91 ? 1.780 -2.469 -2.008 1.00 93.00 91 ALA A CA 1
ATOM 742 C C . ALA A 1 91 ? 1.999 -3.516 -3.110 1.00 93.00 91 ALA A C 1
ATOM 744 O O . ALA A 1 91 ? 3.144 -3.796 -3.469 1.00 93.00 91 ALA A O 1
ATOM 745 N N . LEU A 1 92 ? 0.921 -4.057 -3.686 1.00 92.69 92 LEU A N 1
ATOM 746 C CA . LEU A 1 92 ? 1.004 -4.927 -4.856 1.00 92.69 92 LEU A CA 1
ATOM 747 C C . LEU A 1 92 ? 1.583 -4.172 -6.059 1.00 92.69 92 LEU A C 1
ATOM 749 O O . LEU A 1 92 ? 2.490 -4.691 -6.699 1.00 92.69 92 LEU A O 1
ATOM 753 N N . VAL A 1 93 ? 1.125 -2.943 -6.326 1.00 89.19 93 VAL A N 1
ATOM 754 C CA . VAL A 1 93 ? 1.648 -2.104 -7.423 1.00 89.19 93 VAL A CA 1
ATOM 755 C C . VAL A 1 93 ? 3.129 -1.766 -7.228 1.00 89.19 93 VAL A C 1
ATOM 757 O O . VAL A 1 93 ? 3.876 -1.776 -8.200 1.00 89.19 93 VAL A O 1
ATOM 760 N N . ARG A 1 94 ? 3.574 -1.514 -5.990 1.00 88.88 94 ARG A N 1
ATOM 761 C CA . ARG A 1 94 ? 4.996 -1.303 -5.662 1.00 88.88 94 ARG A CA 1
ATOM 762 C C . ARG A 1 94 ? 5.859 -2.522 -6.011 1.00 88.88 94 ARG A C 1
ATOM 764 O O . ARG A 1 94 ? 7.002 -2.370 -6.424 1.00 88.88 94 ARG A O 1
ATOM 771 N N . ASN A 1 95 ? 5.328 -3.723 -5.787 1.00 85.62 95 ASN A N 1
ATOM 772 C CA . ASN A 1 95 ? 6.060 -4.978 -5.957 1.00 85.62 95 ASN A CA 1
ATOM 773 C C . ASN A 1 95 ? 6.030 -5.520 -7.405 1.00 85.62 95 ASN A C 1
ATOM 775 O O . ASN A 1 95 ? 6.711 -6.510 -7.682 1.00 85.62 95 ASN A O 1
ATOM 779 N N . GLN A 1 96 ? 5.215 -4.937 -8.293 1.00 79.25 96 GLN A N 1
ATOM 780 C CA . GLN A 1 96 ? 5.026 -5.356 -9.692 1.00 79.25 96 GLN A CA 1
ATOM 781 C C . GLN A 1 96 ? 5.966 -4.635 -10.659 1.00 79.25 96 GLN A C 1
ATOM 783 O O . GLN A 1 96 ? 6.524 -5.336 -11.539 1.00 79.25 96 GLN A O 1
#

Secondary structure (DSSP, 8-state):
-TTHHHHT---S-HHHHHHHHHHHHHHHHHHHHHHHHHHHHHHHHHHHHHHHHHHHHHHH-TTT--HHHHHHHHHT-HHHHHHHHHHHHHHHHHH-

Radius of gyration: 21.71 Å; chains: 1; bounding box: 46×15×63 Å

Foldseek 3Di:
DVCLVVLLDDDDDPVVSVVCVVVSVVVLVVVLVVLVVVLVVLVVVLVVQLVVQLVVQCVPVVPDDDSVNSSVVSCPDPVNVVSVVVSVVSVVVSVD

pLDDT: mean 87.59, std 8.89, range [59.72, 97.38]

Sequence (96 aa):
MIDARREVKIKGNIEKNSTQLPAYVELRFGQLQEIEAILEHLNITLRKKRSQYLRKYLENYNKVLSSRDAEKYADGEDEIVAVGELINQVALVRNQ